Protein AF-A0A822EJ75-F1 (afdb_monomer_lite)

Foldseek 3Di:
DADAAECVVVVVVCVVVVNPVVDDDYQYFYWDQDPPPRDIDTAASDQDPDPQADRRDQSQVVVVVCCVVPDPDDDAEEAEEFAPSSQRNQQVHAALHEYEYEPPGDNVVVQVCCCPPVVRHRNYHYHYDNDPVVVVCCCVPPRVVVD

Secondary structure (DSSP, 8-state):
-EESS-HHHHHHHHHHTT-GGG-S--EE--EEE-TTT--EEE--S-----TTS-TT--HHHHHHHHHHHH-SS----EEEE-SGGGHHHHHH--TT-EEEEETTSHHHHHHHHHHHHH----SSEEEEESSHHHHHHHIIIIIGGG-

Sequence (147 aa):
IVSDSNPVFINTILKHYHLHHYFKDIFTNPAYYNKDDQCLIIEQYGQQTCSTCPSNMCKREIIEKYLRTKFSTSIPVLFIGDGHNDVCPANSLKKGDLVCARSGYRMAKELKQQEELYKKKLDANFFQWNDGKQIEDYIKDNWLKKF

Radius of gyration: 16.77 Å; chains: 1; bounding box: 44×36×49 Å

pLDDT: mean 95.29, std 4.17, range [73.69, 98.56]

Structure (mmCIF, N/CA/C/O backbone):
data_AF-A0A822EJ75-F1
#
_entry.id   AF-A0A822EJ75-F1
#
loop_
_atom_site.group_PDB
_atom_site.id
_atom_site.type_symbol
_atom_site.label_atom_id
_atom_site.label_alt_id
_atom_site.label_comp_id
_atom_site.label_asym_id
_atom_site.label_entity_id
_atom_site.label_seq_id
_atom_site.pdbx_PDB_ins_code
_atom_site.Cartn_x
_atom_site.Cartn_y
_atom_site.Cartn_z
_atom_site.occupancy
_atom_site.B_iso_or_equiv
_atom_site.auth_seq_id
_atom_site.auth_comp_id
_atom_site.auth_asym_id
_atom_site.auth_atom_id
_atom_site.pdbx_PDB_model_num
ATOM 1 N N . ILE A 1 1 ? 0.641 3.536 -6.926 1.00 97.62 1 ILE A N 1
ATOM 2 C CA . ILE A 1 1 ? 1.190 2.209 -6.541 1.00 97.62 1 ILE A CA 1
ATOM 3 C C . ILE A 1 1 ? 2.559 2.423 -5.916 1.00 97.62 1 ILE A C 1
ATOM 5 O O . ILE A 1 1 ? 3.334 3.181 -6.480 1.00 97.62 1 ILE A O 1
ATOM 9 N N . VAL A 1 2 ? 2.859 1.779 -4.786 1.00 97.50 2 VAL A N 1
ATOM 10 C CA . VAL A 1 2 ? 4.217 1.722 -4.216 1.00 97.50 2 VAL A CA 1
ATOM 11 C C . VAL A 1 2 ? 4.590 0.249 -4.082 1.00 97.50 2 VAL A C 1
ATOM 13 O O . VAL A 1 2 ? 3.977 -0.475 -3.296 1.00 97.50 2 VAL A O 1
ATOM 16 N N . SER A 1 3 ? 5.524 -0.227 -4.901 1.00 96.31 3 SER A N 1
ATOM 17 C CA . SER A 1 3 ? 5.763 -1.661 -5.072 1.00 96.31 3 SER A CA 1
ATOM 18 C C . SER A 1 3 ? 7.239 -1.991 -5.205 1.00 96.31 3 SER A C 1
ATOM 20 O O . SER A 1 3 ? 7.965 -1.342 -5.952 1.00 96.31 3 SER A O 1
ATOM 22 N N . ASP A 1 4 ? 7.633 -3.081 -4.559 1.00 94.25 4 ASP A N 1
ATOM 23 C CA . ASP A 1 4 ? 8.984 -3.637 -4.606 1.00 94.25 4 ASP A CA 1
ATOM 24 C C . ASP A 1 4 ? 9.246 -4.503 -5.860 1.00 94.25 4 ASP A C 1
ATOM 26 O O . ASP A 1 4 ? 10.108 -5.371 -5.898 1.00 94.25 4 ASP A O 1
ATOM 30 N N . SER A 1 5 ? 8.436 -4.308 -6.898 1.00 95.62 5 SER A N 1
ATOM 31 C CA . SER A 1 5 ? 8.582 -4.964 -8.196 1.00 95.62 5 SER A CA 1
ATOM 32 C C . SER A 1 5 ? 9.416 -4.085 -9.139 1.00 95.62 5 SER A C 1
ATOM 34 O O . SER A 1 5 ? 10.385 -3.474 -8.704 1.00 95.62 5 SER A O 1
ATOM 36 N N . ASN A 1 6 ? 9.055 -4.027 -10.420 1.00 96.62 6 ASN A N 1
ATOM 37 C CA . ASN A 1 6 ? 9.682 -3.202 -11.445 1.00 96.62 6 ASN A CA 1
ATOM 38 C C . ASN A 1 6 ? 8.622 -2.711 -12.457 1.00 96.62 6 ASN A C 1
ATOM 40 O O . ASN A 1 6 ? 7.525 -3.285 -12.534 1.00 96.62 6 ASN A O 1
ATOM 44 N N . PRO A 1 7 ? 8.905 -1.668 -13.261 1.00 96.75 7 PRO A N 1
ATOM 45 C CA . PRO A 1 7 ? 7.920 -1.113 -14.186 1.00 96.75 7 PRO A CA 1
ATOM 46 C C . PRO A 1 7 ? 7.502 -2.091 -15.286 1.00 96.75 7 PRO A C 1
ATOM 48 O O . PRO A 1 7 ? 6.355 -2.028 -15.722 1.00 96.75 7 PRO A O 1
ATOM 51 N N . VAL A 1 8 ? 8.375 -3.003 -15.732 1.00 96.81 8 VAL A N 1
ATOM 52 C CA . VAL A 1 8 ? 8.031 -3.991 -16.770 1.00 96.81 8 VAL A CA 1
ATOM 53 C C . VAL A 1 8 ? 6.901 -4.893 -16.280 1.00 96.81 8 VAL A C 1
ATOM 55 O O . VAL A 1 8 ? 5.872 -5.014 -16.947 1.00 96.81 8 VAL A O 1
ATOM 58 N N . PHE A 1 9 ? 7.048 -5.465 -15.087 1.00 96.81 9 PHE A N 1
ATOM 59 C CA . PHE A 1 9 ? 6.061 -6.365 -14.500 1.00 96.81 9 PHE A CA 1
ATOM 60 C C . PHE A 1 9 ? 4.738 -5.650 -14.204 1.00 96.81 9 PHE A C 1
ATOM 62 O O . PHE A 1 9 ? 3.675 -6.092 -14.644 1.00 96.81 9 PHE A O 1
ATOM 69 N N . ILE A 1 10 ? 4.800 -4.499 -13.523 1.00 97.94 10 ILE A N 1
ATOM 70 C CA . ILE A 1 10 ? 3.602 -3.736 -13.148 1.00 97.94 10 ILE A CA 1
ATOM 71 C C . ILE A 1 10 ? 2.836 -3.291 -14.397 1.00 97.94 10 ILE A C 1
ATOM 73 O O . ILE A 1 10 ? 1.633 -3.530 -14.499 1.00 97.94 10 ILE A O 1
ATOM 77 N N . ASN A 1 11 ? 3.519 -2.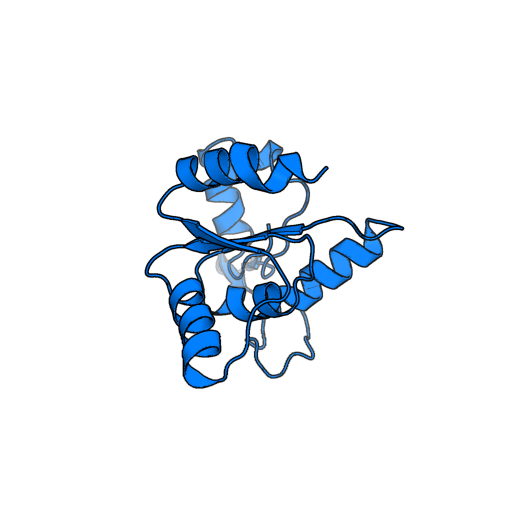687 -15.373 1.00 97.00 11 ASN A N 1
ATOM 78 C CA . ASN A 1 11 ? 2.856 -2.188 -16.576 1.00 97.00 11 ASN A CA 1
ATOM 79 C C . ASN A 1 11 ? 2.272 -3.317 -17.424 1.00 97.00 11 ASN A C 1
ATOM 81 O O . ASN A 1 11 ? 1.238 -3.110 -18.054 1.00 97.00 11 ASN A O 1
ATOM 85 N N . THR A 1 12 ? 2.891 -4.500 -17.432 1.00 97.25 12 THR A N 1
ATOM 86 C CA . THR A 1 12 ? 2.347 -5.672 -18.131 1.00 97.25 12 THR A CA 1
ATOM 87 C C . THR A 1 12 ? 0.983 -6.058 -17.559 1.00 97.25 12 THR A C 1
ATOM 89 O O . THR A 1 12 ? 0.013 -6.149 -18.309 1.00 97.25 12 THR A O 1
ATOM 92 N N . ILE A 1 13 ? 0.872 -6.188 -16.232 1.00 98.06 13 ILE A N 1
ATOM 93 C CA . ILE A 1 13 ? -0.396 -6.518 -15.560 1.00 98.06 13 ILE A CA 1
ATOM 94 C C . ILE A 1 13 ? -1.435 -5.414 -15.790 1.00 98.06 13 ILE A C 1
ATOM 96 O O . ILE A 1 13 ? -2.559 -5.692 -16.207 1.00 98.06 13 ILE A O 1
ATOM 100 N N . LEU A 1 14 ? -1.068 -4.149 -15.567 1.00 98.12 14 LEU A N 1
ATOM 101 C CA . LEU A 1 14 ? -2.005 -3.032 -15.709 1.00 98.12 14 LEU A CA 1
ATOM 102 C C . LEU A 1 14 ? -2.519 -2.862 -17.141 1.00 98.12 14 LEU A C 1
ATOM 104 O O . LEU A 1 14 ? -3.678 -2.497 -17.329 1.00 98.12 14 LEU A O 1
ATOM 108 N N . LYS A 1 15 ? -1.682 -3.106 -18.155 1.00 97.31 15 LYS A N 1
ATOM 109 C CA . LYS A 1 15 ? -2.105 -3.058 -19.560 1.00 97.31 15 LYS A CA 1
ATOM 110 C C . LYS A 1 15 ? -3.021 -4.224 -19.904 1.00 97.31 15 LYS A C 1
ATOM 112 O O . LYS A 1 15 ? -4.054 -3.985 -20.517 1.00 97.31 15 LYS A O 1
ATOM 117 N N . HIS A 1 16 ? -2.675 -5.440 -19.476 1.00 98.06 16 HIS A N 1
ATOM 118 C CA . HIS A 1 16 ? -3.470 -6.639 -19.742 1.00 98.06 16 HIS A CA 1
ATOM 119 C C . HIS A 1 16 ? -4.907 -6.515 -19.214 1.00 98.06 16 HIS A C 1
ATOM 121 O O . HIS A 1 16 ? -5.849 -6.838 -19.925 1.00 98.06 16 HIS A O 1
ATOM 127 N N . TYR A 1 17 ? -5.078 -5.978 -18.003 1.00 97.94 17 TYR A N 1
ATOM 128 C CA . TYR A 1 17 ? -6.400 -5.765 -17.399 1.00 97.94 17 TYR A CA 1
ATOM 129 C C . TYR A 1 17 ? -7.012 -4.387 -17.701 1.00 97.94 17 TYR A C 1
ATOM 131 O O . TYR A 1 17 ? -8.024 -4.023 -17.110 1.00 97.94 17 TYR A O 1
ATOM 139 N N . HIS A 1 18 ? -6.400 -3.589 -18.581 1.00 97.62 18 HIS A N 1
ATOM 140 C CA . HIS A 1 18 ? -6.825 -2.219 -18.897 1.00 97.62 18 HIS A CA 1
ATOM 141 C C . HIS A 1 18 ? -6.930 -1.273 -17.684 1.00 97.62 18 HIS A C 1
ATOM 143 O O . HIS A 1 18 ? -7.631 -0.273 -17.744 1.00 97.62 18 HIS A O 1
ATOM 149 N N . LEU A 1 19 ? -6.185 -1.520 -16.604 1.00 97.62 19 LEU A N 1
ATOM 150 C CA . LEU A 1 19 ? -6.275 -0.775 -15.340 1.00 97.62 19 LEU A CA 1
ATOM 151 C C . LEU A 1 19 ? -5.350 0.445 -15.242 1.00 97.62 19 LEU A C 1
ATOM 153 O O . LEU A 1 19 ? -5.410 1.187 -14.266 1.00 97.62 19 LEU A O 1
ATOM 157 N N . HIS A 1 20 ? -4.471 0.657 -16.221 1.00 95.00 20 HIS A N 1
ATOM 158 C CA . HIS A 1 20 ? -3.461 1.722 -16.189 1.00 95.00 20 HIS A CA 1
ATOM 159 C C . HIS A 1 20 ? -4.039 3.123 -15.905 1.00 95.00 20 HIS A C 1
ATOM 161 O O . HIS A 1 20 ? -3.404 3.907 -15.210 1.00 95.00 20 HIS A O 1
ATOM 167 N N . HIS A 1 21 ? -5.251 3.421 -16.381 1.00 95.75 21 HIS A N 1
ATOM 168 C CA . HIS A 1 21 ? -5.897 4.725 -16.206 1.00 95.75 21 HIS A CA 1
ATOM 169 C C . HIS A 1 21 ? -6.440 4.976 -14.786 1.00 95.75 21 HIS A C 1
ATOM 171 O O . HIS A 1 21 ? -6.748 6.117 -14.452 1.00 95.75 21 HIS A O 1
ATOM 177 N N . TYR A 1 22 ? -6.519 3.951 -13.930 1.00 96.81 22 TYR A N 1
ATOM 178 C CA . TYR A 1 22 ? -6.910 4.106 -12.522 1.00 96.81 22 TYR A CA 1
ATOM 179 C C . TYR A 1 22 ? -5.748 4.513 -11.609 1.00 96.81 22 TYR A C 1
ATOM 181 O O . TYR A 1 22 ? -5.969 4.896 -10.460 1.00 96.81 22 TYR A O 1
ATOM 189 N N . PHE A 1 23 ? -4.503 4.440 -12.089 1.00 96.06 23 PHE A N 1
ATOM 190 C CA . PHE A 1 23 ? -3.318 4.725 -11.286 1.00 96.06 23 PHE A CA 1
ATOM 191 C C . PHE A 1 23 ? -2.570 5.939 -11.828 1.00 96.06 23 PHE A C 1
ATOM 193 O O . PHE A 1 23 ? -2.054 5.922 -12.938 1.00 96.06 23 PHE A O 1
ATOM 200 N N . LYS A 1 24 ? -2.475 6.988 -11.005 1.00 95.06 24 LYS A N 1
ATOM 201 C CA . LYS A 1 24 ? -1.802 8.238 -11.377 1.00 95.06 24 LYS A CA 1
ATOM 202 C C . LYS A 1 24 ? -0.280 8.162 -11.260 1.00 95.06 24 LYS A C 1
ATOM 204 O O . LYS A 1 24 ? 0.428 8.508 -12.195 1.00 95.06 24 LYS A O 1
ATOM 209 N N . ASP A 1 25 ? 0.210 7.718 -10.104 1.00 96.75 25 ASP A N 1
ATOM 210 C CA . ASP A 1 25 ? 1.636 7.689 -9.780 1.00 96.75 25 ASP A CA 1
ATOM 211 C C . ASP A 1 25 ? 2.057 6.265 -9.368 1.00 96.75 25 ASP A C 1
ATOM 213 O O . ASP A 1 25 ? 1.380 5.596 -8.570 1.00 96.75 25 ASP A O 1
ATOM 217 N N . ILE A 1 26 ? 3.174 5.783 -9.921 1.00 97.25 26 ILE A N 1
ATOM 218 C CA . ILE A 1 26 ? 3.752 4.459 -9.651 1.00 97.25 26 ILE A CA 1
ATOM 219 C C . ILE A 1 26 ? 5.201 4.639 -9.199 1.00 97.25 26 ILE A C 1
ATOM 221 O O . ILE A 1 26 ? 6.026 5.178 -9.929 1.00 97.25 26 ILE A O 1
ATOM 225 N N . PHE A 1 27 ? 5.502 4.147 -8.002 1.00 97.25 27 PHE A N 1
ATOM 226 C CA . PHE A 1 27 ? 6.826 4.154 -7.395 1.00 97.25 27 PHE A CA 1
ATOM 227 C C . PHE A 1 27 ? 7.296 2.707 -7.250 1.00 97.25 27 PHE A C 1
ATOM 229 O O . PHE A 1 27 ? 6.670 1.913 -6.541 1.00 97.25 27 PHE A O 1
ATOM 236 N N . THR A 1 28 ? 8.353 2.338 -7.968 1.00 97.44 28 THR A N 1
ATOM 237 C CA . THR A 1 28 ? 8.872 0.966 -8.019 1.00 97.44 28 THR A CA 1
ATOM 238 C C . THR A 1 28 ? 10.332 0.961 -8.459 1.00 97.44 28 THR A C 1
ATOM 240 O O . THR A 1 28 ? 10.770 1.950 -9.044 1.00 97.44 28 THR A O 1
ATOM 243 N N . ASN A 1 29 ? 11.071 -0.118 -8.191 1.00 97.00 29 ASN A N 1
ATOM 244 C CA . ASN A 1 29 ? 12.480 -0.229 -8.568 1.00 97.00 29 ASN A CA 1
ATOM 245 C C . ASN A 1 29 ? 12.644 0.030 -10.082 1.00 97.00 29 ASN A C 1
ATOM 247 O O . ASN A 1 29 ? 11.964 -0.634 -10.877 1.00 97.00 29 ASN A O 1
ATOM 251 N N . PRO A 1 30 ? 13.471 1.009 -10.500 1.00 95.88 30 PRO A N 1
ATOM 252 C CA . PRO A 1 30 ? 13.721 1.278 -11.908 1.00 95.88 30 PRO A CA 1
ATOM 253 C C . PRO A 1 30 ? 14.201 0.021 -12.624 1.00 95.88 30 PRO A C 1
ATOM 255 O O . PRO A 1 30 ? 14.922 -0.796 -12.054 1.00 95.88 30 PRO A O 1
ATOM 258 N N . ALA A 1 31 ? 13.792 -0.138 -13.879 1.00 96.75 31 ALA A N 1
ATOM 259 C CA . ALA A 1 31 ? 14.287 -1.228 -14.699 1.00 96.75 31 ALA A CA 1
ATOM 260 C C . ALA A 1 31 ? 14.326 -0.853 -16.175 1.00 96.75 31 ALA A C 1
ATOM 262 O O . ALA A 1 31 ? 13.452 -0.129 -16.663 1.00 96.75 31 ALA A O 1
ATOM 263 N N . TYR A 1 32 ? 15.321 -1.380 -16.879 1.00 95.50 32 TYR A N 1
ATOM 264 C CA . TYR A 1 32 ? 15.511 -1.214 -18.316 1.00 95.50 32 TYR A CA 1
ATOM 265 C C . TYR A 1 32 ? 16.188 -2.446 -18.910 1.00 95.50 32 TYR A C 1
ATOM 267 O O . TYR A 1 32 ? 16.879 -3.191 -18.220 1.00 95.50 32 TYR A O 1
ATOM 275 N N . TYR A 1 33 ? 15.987 -2.660 -20.207 1.00 96.69 33 TYR A N 1
ATOM 276 C CA . TYR A 1 33 ? 16.701 -3.698 -20.938 1.00 96.69 33 TYR A CA 1
ATOM 277 C C . TYR A 1 33 ? 18.073 -3.178 -21.360 1.00 96.69 33 TYR A C 1
ATOM 279 O O . TYR A 1 33 ? 18.176 -2.098 -21.949 1.00 96.69 33 TYR A O 1
ATOM 287 N N . ASN A 1 34 ? 19.119 -3.938 -21.050 1.00 95.69 34 ASN A N 1
ATOM 288 C CA . ASN A 1 34 ? 20.457 -3.678 -21.554 1.00 95.69 34 ASN A CA 1
ATOM 289 C C . ASN A 1 34 ? 20.457 -3.799 -23.088 1.00 95.69 34 ASN A C 1
ATOM 291 O O . ASN A 1 34 ? 19.839 -4.697 -23.657 1.00 95.69 34 ASN A O 1
ATOM 295 N N . LYS A 1 35 ? 21.135 -2.870 -23.765 1.00 94.81 35 LYS A N 1
ATOM 296 C CA . LYS A 1 35 ? 21.172 -2.812 -25.229 1.00 94.81 35 LYS A CA 1
ATOM 297 C C . LYS A 1 35 ? 21.927 -3.993 -25.835 1.00 94.81 35 LYS A C 1
ATOM 299 O O . LYS A 1 35 ? 21.537 -4.440 -26.910 1.00 94.81 35 LYS A O 1
ATOM 304 N N . ASP A 1 36 ? 22.944 -4.498 -25.141 1.00 95.75 36 ASP A N 1
ATOM 305 C CA . ASP A 1 36 ? 23.877 -5.475 -25.705 1.00 95.75 36 ASP A CA 1
ATOM 306 C C . ASP A 1 36 ? 23.322 -6.905 -25.679 1.00 95.75 36 ASP A C 1
ATOM 308 O O . ASP A 1 36 ? 23.365 -7.607 -26.685 1.00 95.75 36 ASP A O 1
ATOM 312 N N . ASP A 1 37 ? 22.764 -7.331 -24.545 1.00 95.81 37 ASP A N 1
ATOM 313 C CA . ASP A 1 37 ? 22.319 -8.712 -24.309 1.00 95.81 37 ASP A CA 1
ATOM 314 C C . ASP A 1 37 ? 20.807 -8.844 -24.058 1.00 95.81 37 ASP A C 1
ATOM 316 O O . ASP A 1 37 ? 20.308 -9.951 -23.865 1.00 95.81 37 ASP A O 1
ATOM 320 N N . GLN A 1 38 ? 20.063 -7.728 -24.083 1.00 95.25 38 GLN A N 1
ATOM 321 C CA . GLN A 1 38 ? 18.624 -7.670 -23.798 1.00 95.25 38 GLN A CA 1
ATOM 322 C C . GLN A 1 38 ? 18.246 -8.185 -22.397 1.00 95.25 38 GLN A C 1
ATOM 324 O O . GLN A 1 38 ? 17.077 -8.483 -22.138 1.00 95.25 38 GLN A O 1
ATOM 329 N N . CYS A 1 39 ? 19.197 -8.252 -21.461 1.00 96.75 39 CYS A N 1
ATOM 330 C CA . CYS A 1 39 ? 18.909 -8.591 -20.072 1.00 96.75 39 CYS A CA 1
ATOM 331 C C . CYS A 1 39 ? 18.133 -7.459 -19.387 1.00 96.75 39 CYS A C 1
ATOM 333 O O . CYS A 1 39 ? 18.446 -6.278 -19.556 1.00 96.75 39 CYS A O 1
ATOM 335 N N . LEU A 1 40 ? 17.131 -7.810 -18.575 1.00 96.81 40 LEU A N 1
ATOM 336 C CA . LEU A 1 40 ? 16.427 -6.839 -17.740 1.00 96.81 40 LEU A CA 1
ATOM 337 C C . LEU A 1 40 ? 17.291 -6.480 -16.527 1.00 96.81 40 LEU A C 1
ATOM 339 O O . LEU A 1 40 ? 17.484 -7.300 -15.631 1.00 96.81 40 LEU A O 1
ATOM 343 N N . ILE A 1 41 ? 17.764 -5.240 -16.486 1.00 96.88 41 ILE A N 1
ATOM 344 C CA . ILE A 1 41 ? 18.488 -4.672 -15.353 1.00 96.88 41 ILE A CA 1
ATOM 345 C C . ILE A 1 41 ? 17.480 -4.013 -14.416 1.00 96.88 41 ILE A C 1
ATOM 347 O O . ILE A 1 41 ? 16.623 -3.253 -14.868 1.00 96.88 41 ILE A O 1
ATOM 351 N N . ILE A 1 42 ? 17.573 -4.316 -13.120 1.00 95.75 42 ILE A N 1
ATOM 352 C CA . ILE A 1 42 ? 16.748 -3.725 -12.062 1.00 95.75 42 ILE A CA 1
ATOM 353 C C . ILE A 1 42 ? 17.674 -2.998 -11.092 1.00 95.75 42 ILE A C 1
ATOM 355 O O . ILE A 1 42 ? 18.641 -3.574 -10.596 1.00 95.75 42 ILE A O 1
ATOM 359 N N . GLU A 1 43 ? 17.356 -1.744 -10.807 1.00 94.62 43 GLU A N 1
ATOM 360 C CA . GLU A 1 43 ? 18.126 -0.883 -9.916 1.00 94.62 43 GLU A CA 1
ATOM 361 C C . GLU A 1 43 ? 17.342 -0.600 -8.635 1.00 94.62 43 GLU A C 1
ATOM 363 O O . GLU A 1 43 ? 16.114 -0.647 -8.611 1.00 94.62 43 GLU A O 1
ATOM 368 N N . GLN A 1 44 ? 18.043 -0.274 -7.551 1.00 92.56 44 GLN A N 1
ATOM 369 C CA . GLN A 1 44 ? 17.389 0.187 -6.327 1.00 92.56 44 GLN A CA 1
ATOM 370 C C . GLN A 1 44 ? 16.613 1.487 -6.573 1.00 92.56 44 GLN A C 1
ATOM 372 O O . GLN A 1 44 ? 17.084 2.376 -7.281 1.00 92.56 44 GLN A O 1
ATOM 377 N N . TYR A 1 45 ? 15.441 1.631 -5.950 1.00 91.44 45 TYR A N 1
ATOM 378 C CA . TYR A 1 45 ? 14.626 2.839 -6.098 1.00 91.44 45 TYR A CA 1
ATOM 379 C C . TYR A 1 45 ? 15.333 4.100 -5.592 1.00 91.44 45 TYR A C 1
ATOM 381 O O . TYR A 1 45 ? 15.199 5.177 -6.171 1.00 91.44 45 TYR A O 1
ATOM 389 N N . GLY A 1 46 ? 16.090 3.978 -4.507 1.00 84.19 46 GLY A N 1
ATOM 390 C CA . GLY A 1 46 ? 16.893 5.069 -3.985 1.00 84.19 46 GLY A CA 1
ATOM 391 C C . GLY A 1 46 ? 17.549 4.710 -2.664 1.00 84.19 46 GLY A C 1
ATOM 392 O O . GLY A 1 46 ? 17.172 3.736 -2.017 1.00 84.19 46 GLY A O 1
ATOM 393 N N . GLN A 1 47 ? 18.522 5.523 -2.257 1.00 77.25 47 GLN A N 1
ATOM 394 C CA . GLN A 1 47 ? 19.082 5.433 -0.912 1.00 77.25 47 GLN A CA 1
ATOM 395 C C . GLN A 1 47 ? 18.005 5.798 0.112 1.00 77.25 47 GLN A C 1
ATOM 397 O O . GLN A 1 47 ? 17.351 6.835 -0.009 1.00 77.25 47 GLN A O 1
ATOM 402 N N . GLN A 1 48 ? 17.835 4.933 1.106 1.00 79.56 48 GLN A N 1
ATOM 403 C CA . GLN A 1 48 ? 16.888 5.098 2.204 1.00 79.56 48 GLN A CA 1
ATOM 404 C C . GLN A 1 48 ? 17.643 5.135 3.541 1.00 79.56 48 GLN A C 1
ATOM 406 O O . GLN A 1 48 ? 18.783 4.669 3.621 1.00 79.56 48 GLN A O 1
ATOM 411 N N . THR A 1 49 ? 17.031 5.710 4.580 1.00 82.25 49 THR A N 1
ATOM 412 C CA . THR A 1 49 ? 17.626 5.800 5.934 1.00 82.25 49 THR A CA 1
ATOM 413 C C . THR A 1 49 ? 16.945 4.893 6.965 1.00 82.25 49 THR A C 1
ATOM 415 O O . THR A 1 49 ? 17.390 4.774 8.108 1.00 82.25 49 THR A O 1
ATOM 418 N N . CYS A 1 50 ? 15.866 4.225 6.571 1.00 88.56 50 CYS A N 1
ATOM 419 C CA . CYS A 1 50 ? 15.161 3.204 7.321 1.00 88.56 50 CYS A CA 1
ATOM 420 C C . CYS A 1 50 ? 16.000 1.936 7.573 1.00 88.56 50 CYS A C 1
ATOM 422 O O . CYS A 1 50 ? 16.142 1.051 6.729 1.00 88.56 50 CYS A O 1
ATOM 424 N N . SER A 1 51 ? 16.428 1.773 8.824 1.00 88.06 51 SER A N 1
ATOM 425 C CA . SER A 1 51 ? 17.170 0.599 9.301 1.00 88.06 51 SER A CA 1
ATOM 426 C C . SER A 1 51 ? 16.395 -0.725 9.274 1.00 88.06 51 SER A C 1
ATOM 428 O O . SER A 1 51 ? 16.997 -1.779 9.458 1.00 88.06 51 SER A O 1
ATOM 430 N N . THR A 1 52 ? 15.073 -0.694 9.079 1.00 87.19 52 THR A N 1
ATOM 431 C CA . THR A 1 52 ? 14.207 -1.884 9.134 1.00 87.19 52 THR A CA 1
ATOM 432 C C . THR A 1 52 ? 13.677 -2.331 7.776 1.00 87.19 52 THR A C 1
ATOM 434 O O . THR A 1 52 ? 13.064 -3.391 7.697 1.00 87.19 52 THR A O 1
ATOM 437 N N . CYS A 1 53 ? 13.873 -1.542 6.717 1.00 91.69 53 CYS A N 1
ATOM 438 C CA . CYS A 1 53 ? 13.455 -1.907 5.364 1.00 91.69 53 CYS A CA 1
ATOM 439 C C . CYS A 1 53 ? 14.635 -2.457 4.554 1.00 91.69 53 CYS A C 1
ATOM 441 O O . CYS A 1 53 ? 15.786 -2.125 4.845 1.00 91.69 53 CYS A O 1
ATOM 443 N N . PRO A 1 54 ? 14.362 -3.242 3.497 1.00 88.56 54 PRO A N 1
ATOM 444 C CA . PRO A 1 54 ? 15.370 -3.598 2.506 1.00 88.56 54 PRO A CA 1
ATOM 445 C C . PRO A 1 54 ? 16.113 -2.370 1.963 1.00 88.56 54 PRO A C 1
ATOM 447 O O . PRO A 1 54 ? 15.561 -1.268 1.884 1.00 88.56 54 PRO A O 1
ATOM 450 N N . SER A 1 55 ? 17.371 -2.556 1.561 1.00 87.44 55 SER A N 1
ATOM 451 C CA . SER A 1 55 ? 18.222 -1.466 1.061 1.00 87.44 55 SER A CA 1
ATOM 452 C C . SER A 1 55 ? 17.677 -0.807 -0.205 1.00 87.44 55 SER A C 1
ATOM 454 O O . SER A 1 55 ? 17.987 0.348 -0.475 1.00 87.44 55 SER A O 1
ATOM 456 N N . ASN A 1 56 ? 16.854 -1.522 -0.972 1.00 90.38 56 ASN A N 1
ATOM 457 C CA . ASN A 1 56 ? 16.419 -1.076 -2.284 1.00 90.38 56 ASN A CA 1
ATOM 458 C C . ASN A 1 56 ? 15.207 -0.126 -2.254 1.00 90.38 56 ASN A C 1
ATOM 460 O O . ASN A 1 56 ? 15.085 0.715 -3.145 1.00 90.38 56 ASN A O 1
ATOM 464 N N . MET A 1 57 ? 14.307 -0.246 -1.267 1.00 93.56 57 MET A N 1
ATOM 465 C CA . MET A 1 57 ? 13.108 0.590 -1.162 1.00 93.56 57 MET A CA 1
ATOM 466 C C . MET A 1 57 ? 12.522 0.604 0.262 1.00 93.56 57 MET A C 1
ATOM 468 O O . MET A 1 57 ? 12.224 -0.437 0.842 1.00 93.56 57 MET A O 1
ATOM 472 N N . CYS A 1 58 ? 12.207 1.801 0.771 1.00 95.44 58 CYS A N 1
ATOM 473 C CA . CYS A 1 58 ? 11.353 1.999 1.945 1.00 95.44 58 CYS A CA 1
ATOM 474 C C . CYS A 1 58 ? 10.005 2.610 1.528 1.00 95.44 58 CYS A C 1
ATOM 476 O O . CYS A 1 58 ? 9.917 3.792 1.188 1.00 95.44 58 CYS A O 1
ATOM 478 N N . LYS A 1 59 ? 8.924 1.818 1.572 1.00 96.38 59 LYS A N 1
ATOM 479 C CA . LYS A 1 59 ? 7.592 2.280 1.138 1.00 96.38 59 LYS A CA 1
ATOM 480 C C . LYS A 1 59 ? 7.055 3.439 1.987 1.00 96.38 59 LYS A C 1
ATOM 482 O O . LYS A 1 59 ? 6.391 4.319 1.445 1.00 96.38 59 LYS A O 1
ATOM 487 N N . ARG A 1 60 ? 7.375 3.469 3.287 1.00 96.19 60 ARG A N 1
ATOM 488 C CA . ARG A 1 60 ? 7.014 4.570 4.198 1.00 96.19 60 ARG A CA 1
ATOM 489 C C . ARG A 1 60 ? 7.554 5.905 3.700 1.00 96.19 60 ARG A C 1
ATOM 491 O O . ARG A 1 60 ? 6.779 6.828 3.483 1.00 96.19 60 ARG A O 1
ATOM 498 N N . GLU A 1 61 ? 8.864 5.991 3.479 1.00 95.19 61 GLU A N 1
ATOM 499 C CA . GLU A 1 61 ? 9.521 7.240 3.069 1.00 95.19 61 GLU A CA 1
ATOM 500 C C . GLU A 1 61 ? 8.977 7.755 1.734 1.00 95.19 61 GLU A C 1
ATOM 502 O O . GLU A 1 61 ? 8.791 8.960 1.553 1.00 95.19 61 GLU A O 1
ATOM 507 N N . ILE A 1 62 ? 8.664 6.842 0.810 1.00 96.12 62 ILE A N 1
ATOM 508 C CA . ILE A 1 62 ? 8.039 7.180 -0.471 1.00 96.12 62 ILE A CA 1
ATOM 509 C C . ILE A 1 62 ? 6.657 7.795 -0.255 1.00 96.12 62 ILE A C 1
ATOM 511 O O . ILE A 1 62 ? 6.371 8.847 -0.827 1.00 96.12 62 ILE A O 1
ATOM 515 N N . ILE A 1 63 ? 5.812 7.167 0.569 1.00 96.19 63 ILE A N 1
ATOM 516 C CA . ILE A 1 63 ? 4.462 7.659 0.872 1.00 96.19 63 ILE A CA 1
ATOM 517 C C . ILE A 1 63 ? 4.538 9.023 1.566 1.00 96.19 63 ILE A C 1
ATOM 519 O O . ILE A 1 63 ? 3.881 9.965 1.129 1.00 96.19 63 ILE A O 1
ATOM 523 N N . GLU A 1 64 ? 5.379 9.175 2.587 1.00 95.38 64 GLU A N 1
ATOM 524 C CA . GLU A 1 64 ? 5.551 10.437 3.317 1.00 95.38 64 GLU A CA 1
ATOM 525 C C . GLU A 1 64 ? 6.052 11.568 2.411 1.00 95.38 64 GLU A C 1
ATOM 527 O O . GLU A 1 64 ? 5.531 12.686 2.456 1.00 95.38 64 GLU A O 1
ATOM 532 N N . LYS A 1 65 ? 7.045 11.285 1.556 1.00 95.25 65 LYS A N 1
ATOM 533 C CA . LYS A 1 65 ? 7.545 12.244 0.564 1.00 95.25 65 LYS A CA 1
ATOM 534 C C . LYS A 1 65 ? 6.447 12.623 -0.425 1.00 95.25 65 LYS A C 1
ATOM 536 O O . LYS A 1 65 ? 6.254 13.809 -0.677 1.00 95.25 65 LYS A O 1
ATOM 541 N N . TYR A 1 66 ? 5.718 11.644 -0.957 1.00 96.12 66 TYR A N 1
ATOM 542 C CA . TYR A 1 66 ? 4.624 11.882 -1.894 1.00 96.12 66 TYR A CA 1
ATOM 543 C C . TYR A 1 66 ? 3.543 12.779 -1.285 1.00 96.12 66 TYR A C 1
ATOM 545 O O . TYR A 1 66 ? 3.174 13.783 -1.892 1.00 96.12 66 TYR A O 1
ATOM 553 N N . LEU A 1 67 ? 3.087 12.466 -0.069 1.00 96.06 67 LEU A N 1
ATOM 554 C CA . LEU A 1 67 ? 2.055 13.238 0.620 1.00 96.06 67 LEU A CA 1
ATOM 555 C C . LEU A 1 67 ? 2.504 14.683 0.864 1.00 96.06 67 LEU A C 1
ATOM 557 O O . LEU A 1 67 ? 1.778 15.608 0.511 1.00 96.06 67 LEU A O 1
ATOM 561 N N . ARG A 1 68 ? 3.727 14.879 1.374 1.00 95.44 68 ARG A N 1
ATOM 562 C CA . ARG A 1 68 ? 4.305 16.211 1.618 1.00 95.44 68 ARG A CA 1
ATOM 563 C C . ARG A 1 68 ? 4.469 17.034 0.340 1.00 95.44 68 ARG A C 1
ATOM 565 O O . ARG A 1 68 ? 4.331 18.249 0.376 1.00 95.44 68 ARG A O 1
ATOM 572 N N . THR A 1 69 ? 4.804 16.395 -0.780 1.00 95.75 69 THR A N 1
ATOM 573 C CA . THR A 1 69 ? 4.996 17.093 -2.058 1.00 95.75 69 THR A CA 1
ATOM 574 C C . THR A 1 69 ? 3.675 17.421 -2.751 1.00 95.75 69 THR A C 1
ATOM 576 O O . THR A 1 69 ? 3.595 18.430 -3.447 1.00 95.75 69 THR A O 1
ATOM 579 N N . LYS A 1 70 ? 2.649 16.574 -2.620 1.00 96.25 70 LYS A N 1
ATOM 580 C CA . LYS A 1 70 ? 1.397 16.719 -3.380 1.00 96.25 70 LYS A CA 1
ATOM 581 C C . LYS A 1 70 ? 0.303 17.486 -2.647 1.00 96.25 70 LYS A C 1
ATOM 583 O O . LYS A 1 70 ? -0.565 18.037 -3.319 1.00 96.25 70 LYS A O 1
ATOM 588 N N . PHE A 1 71 ? 0.324 17.517 -1.318 1.00 95.44 71 PHE A N 1
ATOM 589 C CA . PHE A 1 71 ? -0.753 18.097 -0.521 1.00 95.44 71 PHE A CA 1
ATOM 590 C C . PHE A 1 71 ? -0.195 19.122 0.466 1.00 95.44 71 PHE A C 1
ATOM 592 O O . PHE A 1 71 ? 0.789 18.870 1.155 1.00 95.44 71 PHE A O 1
ATOM 599 N N . SER A 1 72 ? -0.837 20.291 0.532 1.00 93.25 72 SER A N 1
ATOM 600 C CA . SER A 1 72 ? -0.509 21.347 1.501 1.00 93.25 72 SER A CA 1
ATOM 601 C C . SER A 1 72 ? -1.071 21.063 2.894 1.00 93.25 72 SER A C 1
ATOM 603 O O . SER A 1 72 ? -0.597 21.619 3.882 1.00 93.25 72 SER A O 1
ATOM 605 N N . THR A 1 73 ? -2.076 20.193 2.981 1.00 92.19 73 THR A N 1
ATOM 606 C CA . THR A 1 73 ? -2.713 19.764 4.223 1.00 92.19 73 THR A CA 1
ATOM 607 C C . THR A 1 73 ? -2.631 18.251 4.374 1.00 92.19 73 THR A C 1
ATOM 609 O O . THR A 1 73 ? -2.429 17.500 3.419 1.00 92.19 73 THR A O 1
ATOM 612 N N . SER A 1 74 ? -2.783 17.790 5.613 1.00 90.25 74 SER A N 1
ATOM 613 C CA . SER A 1 74 ? -2.871 16.367 5.910 1.00 90.25 74 SER A CA 1
ATOM 614 C C . SER A 1 74 ? -4.136 15.768 5.297 1.00 90.25 74 SER A C 1
ATOM 616 O O . SER A 1 74 ? -5.237 16.156 5.679 1.00 90.25 74 SER A O 1
ATOM 618 N N . ILE A 1 75 ? -3.972 14.761 4.441 1.00 92.56 75 ILE A N 1
ATOM 619 C CA . ILE A 1 75 ? -5.077 13.964 3.903 1.00 92.56 75 ILE A CA 1
ATOM 620 C C . ILE A 1 75 ? -5.125 12.573 4.560 1.00 92.56 75 ILE A C 1
ATOM 622 O O . ILE A 1 75 ? -4.063 12.041 4.898 1.00 92.56 75 ILE A O 1
ATOM 626 N N . PRO A 1 76 ? -6.319 11.983 4.752 1.00 94.75 76 PRO A N 1
ATOM 627 C CA . PRO A 1 76 ? -6.456 10.597 5.193 1.00 94.75 76 PRO A CA 1
ATOM 628 C C . PRO A 1 76 ? -5.873 9.619 4.170 1.00 94.75 76 PRO A C 1
ATOM 630 O O . PRO A 1 76 ? -6.053 9.789 2.962 1.00 94.75 76 PRO A O 1
ATOM 633 N N . VAL A 1 77 ? -5.211 8.569 4.652 1.00 97.19 77 VAL A N 1
ATOM 634 C CA . VAL A 1 77 ? -4.586 7.538 3.817 1.00 97.19 77 VAL A CA 1
ATOM 635 C C . VAL A 1 77 ? -5.315 6.206 3.970 1.00 97.19 77 VAL A C 1
ATOM 637 O O . VAL A 1 77 ? -5.471 5.693 5.075 1.00 97.19 77 VAL A O 1
ATOM 640 N N . LEU A 1 78 ? -5.701 5.615 2.839 1.00 97.75 78 LEU A N 1
ATOM 641 C CA . LEU A 1 78 ? -6.044 4.199 2.730 1.00 97.75 78 LEU A CA 1
ATOM 642 C C . LEU A 1 78 ? -4.829 3.445 2.189 1.00 97.75 78 LEU A C 1
ATOM 644 O O . LEU A 1 78 ? -4.398 3.687 1.061 1.00 97.75 78 LEU A O 1
ATOM 648 N N . PHE A 1 79 ? -4.295 2.519 2.976 1.00 98.31 79 PHE A N 1
ATOM 649 C CA . PHE A 1 79 ? -3.170 1.683 2.586 1.00 98.31 79 PHE A CA 1
ATOM 650 C C . PHE A 1 79 ? -3.575 0.214 2.561 1.00 98.31 79 PHE A C 1
ATOM 652 O O . PHE A 1 79 ? -4.055 -0.325 3.555 1.00 98.31 79 PHE A O 1
ATOM 659 N N . ILE A 1 80 ? -3.367 -0.434 1.417 1.00 98.50 80 ILE A N 1
ATOM 660 C CA . ILE A 1 80 ? -3.735 -1.829 1.176 1.00 98.50 80 ILE A CA 1
ATOM 661 C C . ILE A 1 80 ? -2.453 -2.598 0.857 1.00 98.50 80 ILE A C 1
ATOM 663 O O . ILE A 1 80 ? -1.732 -2.221 -0.069 1.00 98.50 80 ILE A O 1
ATOM 667 N N . GLY A 1 81 ? -2.175 -3.662 1.610 1.00 98.06 81 GLY A N 1
ATOM 668 C CA . GLY A 1 81 ? -0.955 -4.457 1.459 1.00 98.06 81 GLY A CA 1
ATOM 669 C C . GLY A 1 81 ? -1.060 -5.853 2.069 1.00 98.06 81 GLY A C 1
ATOM 670 O O . GLY A 1 81 ? -2.072 -6.225 2.672 1.00 98.06 81 GLY A O 1
ATOM 671 N N . ASP A 1 82 ? -0.010 -6.645 1.893 1.00 98.00 82 ASP A N 1
ATOM 672 C CA . ASP A 1 82 ? 0.031 -8.048 2.320 1.00 98.00 82 ASP A CA 1
ATOM 673 C C . ASP A 1 82 ? 1.433 -8.537 2.721 1.00 98.00 82 ASP A C 1
ATOM 675 O O . ASP A 1 82 ? 1.563 -9.453 3.544 1.00 98.00 82 ASP A O 1
ATOM 679 N N . GLY A 1 83 ? 2.491 -7.925 2.190 1.00 96.75 83 GLY A N 1
ATOM 680 C CA . GLY A 1 83 ? 3.869 -8.368 2.363 1.00 96.75 83 GLY A CA 1
ATOM 681 C C . GLY A 1 83 ? 4.567 -7.807 3.602 1.00 96.75 83 GLY A C 1
ATOM 682 O O . GLY A 1 83 ? 4.149 -6.827 4.208 1.00 96.75 83 GLY A O 1
ATOM 683 N N . HIS A 1 84 ? 5.708 -8.399 3.955 1.00 95.75 84 HIS A N 1
ATOM 684 C CA . HIS A 1 84 ? 6.577 -7.880 5.020 1.00 95.75 84 HIS A CA 1
ATOM 685 C C . HIS A 1 84 ? 6.967 -6.405 4.781 1.00 95.75 84 HIS A C 1
ATOM 687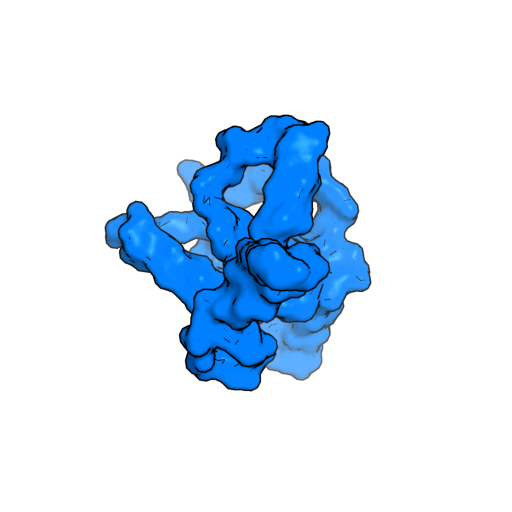 O O . HIS A 1 84 ? 6.870 -5.570 5.679 1.00 95.75 84 HIS A O 1
ATOM 693 N N . ASN A 1 85 ? 7.282 -6.048 3.530 1.00 94.88 85 ASN A N 1
ATOM 694 C CA . ASN A 1 85 ? 7.678 -4.688 3.140 1.00 94.88 85 ASN A CA 1
ATOM 695 C C . ASN A 1 85 ? 6.535 -3.648 3.269 1.00 94.88 85 ASN A C 1
ATOM 697 O O . ASN A 1 85 ? 6.765 -2.455 3.067 1.00 94.88 85 ASN A O 1
ATOM 701 N N . ASP A 1 86 ? 5.318 -4.077 3.630 1.00 97.69 86 ASP A N 1
ATOM 702 C CA . ASP A 1 86 ? 4.153 -3.228 3.912 1.00 97.69 86 ASP A CA 1
ATOM 703 C C . ASP A 1 86 ? 3.956 -2.947 5.416 1.00 97.69 86 ASP A C 1
ATOM 705 O O . ASP A 1 86 ? 3.154 -2.093 5.796 1.00 97.69 86 ASP A O 1
ATOM 709 N N . VAL A 1 87 ? 4.715 -3.607 6.297 1.00 97.44 87 VAL A N 1
ATOM 710 C CA . VAL A 1 87 ? 4.618 -3.418 7.756 1.00 97.44 87 VAL A CA 1
ATOM 711 C C . VAL A 1 87 ? 5.160 -2.057 8.187 1.00 97.44 87 VAL A C 1
ATOM 713 O O . VAL A 1 87 ? 4.578 -1.407 9.057 1.00 97.44 87 VAL A O 1
ATOM 716 N N . CYS A 1 88 ? 6.258 -1.601 7.579 1.00 96.62 88 CYS A N 1
ATOM 717 C CA . CYS A 1 88 ? 6.857 -0.300 7.877 1.00 96.62 88 CYS A CA 1
ATOM 718 C C . CYS A 1 88 ? 5.909 0.881 7.582 1.00 96.62 88 CYS A C 1
ATOM 720 O O . CYS A 1 88 ? 5.668 1.661 8.506 1.00 96.62 88 CYS A O 1
ATOM 722 N N . PRO A 1 89 ? 5.319 1.019 6.373 1.00 97.19 89 PRO A N 1
ATOM 723 C CA . PRO A 1 89 ? 4.352 2.086 6.114 1.00 97.19 89 PRO A CA 1
ATOM 724 C C . PRO A 1 89 ? 3.073 1.953 6.947 1.00 97.19 89 PRO A C 1
ATOM 726 O O . PRO A 1 89 ? 2.548 2.966 7.393 1.00 97.19 89 PRO A O 1
ATOM 729 N N . ALA A 1 90 ? 2.578 0.742 7.223 1.00 98.06 90 ALA A N 1
ATOM 730 C CA . ALA A 1 90 ? 1.400 0.589 8.079 1.00 98.06 90 ALA A CA 1
ATOM 731 C C . ALA A 1 90 ? 1.632 1.105 9.503 1.00 98.06 90 ALA A C 1
ATOM 733 O O . ALA A 1 90 ? 0.766 1.772 10.060 1.00 98.06 90 ALA A O 1
ATOM 734 N N . ASN A 1 91 ? 2.819 0.855 10.060 1.00 97.19 91 ASN A N 1
ATOM 735 C CA . ASN A 1 91 ? 3.214 1.346 11.380 1.00 97.19 91 ASN A CA 1
ATOM 736 C C . ASN A 1 91 ? 3.385 2.874 11.460 1.00 97.19 91 ASN A C 1
ATOM 738 O O . ASN A 1 91 ? 3.446 3.395 12.568 1.00 97.19 91 ASN A O 1
ATOM 742 N N . SER A 1 92 ? 3.514 3.582 10.334 1.00 96.38 92 SER A N 1
ATOM 743 C CA . SER A 1 92 ? 3.643 5.047 10.311 1.00 96.38 92 SER A CA 1
ATOM 744 C C . SER A 1 92 ? 2.329 5.779 10.049 1.00 96.38 92 SER A C 1
ATOM 746 O O . SER A 1 92 ? 2.305 7.007 10.100 1.00 96.38 92 SER A O 1
ATOM 748 N N . LEU A 1 93 ? 1.253 5.060 9.711 1.00 97.50 93 LEU A N 1
ATOM 749 C CA . LEU A 1 93 ? -0.048 5.687 9.489 1.00 97.50 93 LEU A CA 1
ATOM 750 C C . LEU A 1 93 ? -0.673 6.126 10.809 1.00 97.50 93 LEU A C 1
ATOM 752 O O . LEU A 1 93 ? -0.519 5.480 11.843 1.00 97.50 93 LEU A O 1
ATOM 756 N N . LYS A 1 94 ? -1.397 7.239 10.750 1.00 96.06 94 LYS A N 1
ATOM 757 C CA . LYS A 1 94 ? -1.885 7.971 11.920 1.00 96.06 94 LYS A CA 1
ATOM 758 C C . LYS A 1 94 ? -3.374 7.746 12.146 1.00 96.06 94 LYS A C 1
ATOM 760 O O . LYS A 1 94 ? -4.098 7.200 11.313 1.00 96.06 94 LYS A O 1
ATOM 765 N N . LYS A 1 95 ? -3.862 8.262 13.273 1.00 95.38 95 LYS A N 1
ATOM 766 C CA . LYS A 1 95 ? -5.293 8.305 13.575 1.00 95.38 95 LYS A CA 1
ATOM 767 C C . LYS A 1 95 ? -6.074 8.951 12.425 1.00 95.38 95 LYS A C 1
ATOM 769 O O . LYS A 1 95 ? -5.772 10.066 12.009 1.00 95.38 95 LYS A O 1
ATOM 774 N N . GLY A 1 96 ? -7.104 8.248 11.958 1.00 94.06 96 GLY A N 1
ATOM 775 C CA . GLY A 1 96 ? -7.934 8.648 10.816 1.00 94.06 96 GLY A CA 1
ATOM 776 C C . GLY A 1 96 ? -7.622 7.872 9.536 1.00 94.06 96 GLY A C 1
ATOM 777 O O . GLY A 1 96 ? -8.532 7.655 8.740 1.00 94.06 96 GLY A O 1
ATOM 778 N N . ASP A 1 97 ? -6.401 7.359 9.390 1.00 97.44 97 ASP A N 1
ATOM 779 C CA . ASP A 1 97 ? -6.018 6.498 8.270 1.00 97.44 97 ASP A CA 1
ATOM 780 C C . ASP A 1 97 ? -6.625 5.091 8.409 1.00 97.44 97 ASP A C 1
ATOM 782 O O . ASP A 1 97 ? -7.158 4.716 9.464 1.00 97.44 97 ASP A O 1
ATOM 786 N N . LEU A 1 98 ? -6.544 4.302 7.338 1.00 98.19 98 LEU A N 1
ATOM 787 C CA . LEU A 1 98 ? -6.982 2.911 7.291 1.00 98.19 98 LEU A CA 1
ATOM 788 C C . LEU A 1 98 ? -5.898 2.016 6.679 1.00 98.19 98 LEU A C 1
ATOM 790 O O . LEU A 1 98 ? -5.495 2.193 5.532 1.00 98.19 98 LEU A O 1
ATOM 794 N N . VAL A 1 99 ? -5.473 1.017 7.449 1.00 98.50 99 VAL A N 1
ATOM 795 C CA . VAL A 1 99 ? -4.621 -0.091 7.021 1.00 98.50 99 VAL A CA 1
ATOM 796 C C . VAL A 1 99 ? -5.490 -1.311 6.724 1.00 98.50 99 VAL A C 1
ATOM 798 O O . VAL A 1 99 ? -6.144 -1.852 7.615 1.00 98.50 99 VAL A O 1
ATOM 801 N N . CYS A 1 100 ? -5.443 -1.784 5.484 1.00 98.56 100 CYS A N 1
ATOM 802 C CA . CYS A 1 100 ? -6.081 -3.009 5.023 1.00 98.56 100 CYS A CA 1
ATOM 803 C C . CYS A 1 100 ? -5.014 -4.078 4.749 1.00 98.56 100 CYS A C 1
ATOM 805 O O . CYS A 1 100 ? -4.376 -4.071 3.693 1.00 98.56 100 CYS A O 1
ATOM 807 N N . ALA A 1 101 ? -4.835 -5.019 5.677 1.00 98.56 101 ALA A N 1
ATOM 808 C CA . ALA A 1 101 ? -3.858 -6.101 5.546 1.00 98.56 101 ALA A CA 1
ATOM 809 C C . ALA A 1 101 ? -4.513 -7.409 5.088 1.00 98.56 101 ALA A C 1
ATOM 811 O O . ALA A 1 101 ? -5.521 -7.836 5.650 1.00 98.56 101 ALA A O 1
ATOM 812 N N . ARG A 1 102 ? -3.925 -8.092 4.104 1.00 98.56 102 ARG A N 1
ATOM 813 C CA . ARG A 1 102 ? -4.482 -9.361 3.619 1.00 98.56 102 ARG A CA 1
ATOM 814 C C . ARG A 1 102 ? -4.410 -10.456 4.684 1.00 98.56 102 ARG A C 1
ATOM 816 O O . ARG A 1 102 ? -3.332 -10.789 5.184 1.00 98.56 102 ARG A O 1
ATOM 823 N N . SER A 1 103 ? -5.551 -11.053 4.999 1.00 98.31 103 SER A N 1
ATOM 824 C CA . SER A 1 103 ? -5.690 -12.140 5.967 1.00 98.31 103 SER A CA 1
ATOM 825 C C . SER A 1 103 ? -4.776 -13.317 5.628 1.00 98.31 103 SER A C 1
ATOM 827 O O . SER A 1 103 ? -4.753 -13.801 4.501 1.00 98.31 103 SER A O 1
ATOM 829 N N . GLY A 1 104 ? -4.011 -13.791 6.614 1.00 97.44 104 GLY A N 1
ATOM 830 C CA . GLY A 1 104 ? -3.111 -14.940 6.461 1.00 97.44 104 GLY A CA 1
ATOM 831 C C . GLY A 1 104 ? -1.724 -14.626 5.878 1.00 97.44 104 GLY A C 1
ATOM 832 O O . GLY A 1 104 ? -0.844 -15.493 5.929 1.00 97.44 104 GLY A O 1
ATOM 833 N N . TYR A 1 105 ? -1.485 -13.402 5.402 1.00 98.31 10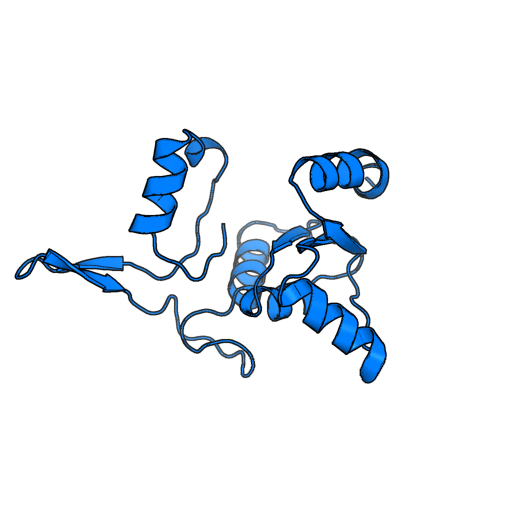5 TYR A N 1
ATOM 834 C CA . TYR A 1 105 ? -0.202 -12.981 4.828 1.00 98.31 105 TYR A CA 1
ATOM 835 C C . TYR A 1 105 ? 0.723 -12.332 5.869 1.00 98.31 105 TYR A C 1
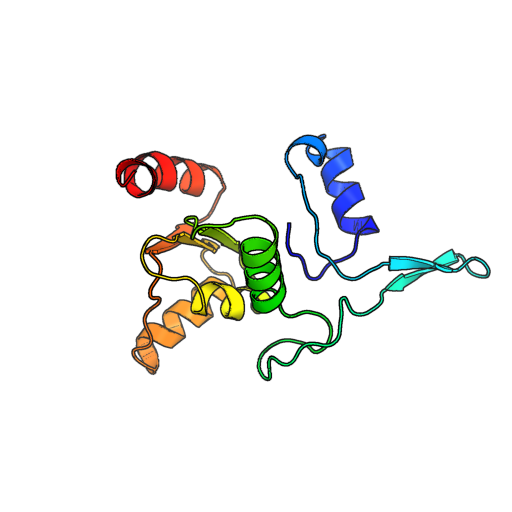ATOM 837 O O . TYR A 1 105 ? 0.353 -12.145 7.032 1.00 98.31 105 TYR A O 1
ATOM 845 N N . ARG A 1 106 ? 1.971 -12.057 5.463 1.00 97.81 106 ARG A N 1
ATOM 846 C CA . ARG A 1 106 ? 3.063 -11.617 6.350 1.00 97.81 106 ARG A CA 1
ATOM 847 C C . ARG A 1 106 ? 2.710 -10.342 7.106 1.00 97.81 106 ARG A C 1
ATOM 849 O O . ARG A 1 106 ? 2.796 -10.344 8.328 1.00 97.81 106 ARG A O 1
ATOM 856 N N . MET A 1 107 ? 2.214 -9.322 6.407 1.00 98.06 107 MET A N 1
ATOM 857 C CA . MET A 1 107 ? 1.818 -8.052 7.015 1.00 98.06 107 MET A CA 1
ATOM 858 C C . MET A 1 107 ? 0.802 -8.247 8.146 1.00 98.06 107 MET A C 1
ATOM 860 O O . MET A 1 107 ? 1.008 -7.787 9.265 1.00 98.06 107 MET A O 1
ATOM 864 N N . ALA A 1 108 ? -0.283 -8.973 7.866 1.00 98.19 108 ALA A N 1
ATOM 865 C CA . ALA A 1 108 ? -1.346 -9.252 8.827 1.00 98.19 108 ALA A CA 1
ATOM 866 C C . ALA A 1 108 ? -0.840 -10.009 10.065 1.00 98.19 108 ALA A C 1
ATOM 868 O O . ALA A 1 108 ? -1.225 -9.688 11.188 1.00 98.19 108 ALA A O 1
ATOM 869 N N . LYS A 1 109 ? 0.021 -11.012 9.861 1.00 98.19 109 LYS A N 1
ATOM 870 C CA . LYS A 1 109 ? 0.606 -11.814 10.944 1.00 98.19 109 LYS A CA 1
ATOM 871 C C . LYS A 1 109 ? 1.539 -10.984 11.822 1.00 98.19 109 LYS A C 1
ATOM 873 O O . LYS A 1 109 ? 1.428 -11.046 13.041 1.00 98.19 109 LYS A O 1
ATOM 878 N N . GLU A 1 110 ? 2.420 -10.197 11.212 1.00 97.94 110 GLU A N 1
ATOM 879 C CA . GLU A 1 110 ? 3.400 -9.381 11.934 1.00 97.94 110 GLU A CA 1
ATOM 880 C C . GLU A 1 110 ? 2.736 -8.252 12.724 1.00 97.94 110 GLU A C 1
ATOM 882 O O . GLU A 1 110 ? 3.083 -8.045 13.882 1.00 97.94 110 GLU A O 1
ATOM 887 N N . LEU A 1 111 ? 1.737 -7.570 12.154 1.00 97.75 111 LEU A N 1
ATOM 888 C CA . LEU A 1 111 ? 0.983 -6.533 12.869 1.00 97.75 111 LEU A CA 1
ATOM 889 C C . LEU A 1 111 ? 0.237 -7.103 14.083 1.00 97.75 111 LEU A C 1
ATOM 891 O O . LEU A 1 111 ? 0.285 -6.524 15.167 1.00 97.75 111 LEU A O 1
ATOM 895 N N . LYS A 1 112 ? -0.386 -8.278 13.935 1.00 96.81 112 LYS A N 1
ATOM 896 C CA . LYS A 1 112 ? -1.042 -8.971 15.051 1.00 96.81 112 LYS A CA 1
ATOM 897 C C . LYS A 1 112 ? -0.037 -9.387 16.131 1.00 96.81 112 LYS A C 1
ATOM 899 O O . LYS A 1 112 ? -0.263 -9.141 17.311 1.00 96.81 112 LYS A O 1
ATOM 904 N N . GLN A 1 113 ? 1.102 -9.950 15.732 1.00 96.88 113 GLN A N 1
ATOM 905 C CA . GLN A 1 113 ? 2.173 -10.322 16.656 1.00 96.88 113 GLN A CA 1
ATOM 906 C C . GLN A 1 113 ? 2.735 -9.104 17.409 1.00 96.88 113 GLN A C 1
ATOM 908 O O . GLN A 1 113 ? 3.032 -9.203 18.600 1.00 96.88 113 GLN A O 1
ATOM 913 N N . GLN A 1 114 ? 2.859 -7.952 16.740 1.00 95.81 114 GLN A N 1
ATOM 914 C CA . GLN A 1 114 ? 3.302 -6.701 17.356 1.00 95.81 114 GLN A CA 1
ATOM 915 C C . GLN A 1 114 ? 2.356 -6.234 18.468 1.00 95.81 114 GLN A C 1
ATOM 917 O O . GLN A 1 114 ? 2.814 -5.849 19.549 1.00 95.81 114 GLN A O 1
ATOM 922 N N . GLU A 1 115 ? 1.048 -6.326 18.236 1.00 95.25 115 GLU A N 1
ATOM 923 C CA . GLU A 1 115 ? 0.042 -6.009 19.248 1.00 95.25 115 GLU A CA 1
ATOM 924 C C . GLU A 1 115 ? 0.051 -7.028 20.399 1.00 95.25 115 GLU A C 1
ATOM 926 O O . GLU A 1 115 ? 0.027 -6.647 21.570 1.00 95.25 115 GLU A O 1
ATOM 931 N N . GLU A 1 116 ? 0.123 -8.323 20.097 1.00 96.25 116 GLU A N 1
ATOM 932 C CA . GLU A 1 116 ? 0.027 -9.381 21.106 1.00 96.25 116 GLU A CA 1
ATOM 933 C C . GLU A 1 116 ? 1.252 -9.429 22.027 1.00 96.25 116 GLU A C 1
ATOM 935 O O . GLU A 1 116 ? 1.090 -9.429 23.255 1.00 96.25 116 GLU A O 1
ATOM 940 N N . LEU A 1 117 ? 2.458 -9.433 21.447 1.00 95.75 117 LEU A N 1
ATOM 941 C CA . LEU A 1 117 ? 3.716 -9.628 22.174 1.00 95.75 117 LEU A CA 1
ATOM 942 C C . LEU A 1 117 ? 4.280 -8.331 22.749 1.00 95.75 117 LEU A C 1
ATOM 944 O O . LEU A 1 117 ? 4.765 -8.325 23.877 1.00 95.75 117 LEU A O 1
ATOM 948 N N . TYR A 1 118 ? 4.209 -7.234 21.993 1.00 94.44 118 TYR A N 1
ATOM 949 C CA . TYR A 1 118 ? 4.854 -5.969 22.363 1.00 94.44 118 TYR A CA 1
ATOM 950 C C . TYR A 1 118 ? 3.860 -4.882 22.774 1.00 94.44 118 TYR A C 1
ATOM 952 O O . TYR A 1 118 ? 4.272 -3.760 23.056 1.00 94.44 118 TYR A O 1
ATOM 960 N N . LYS A 1 119 ? 2.551 -5.186 22.792 1.00 94.81 119 LYS A N 1
ATOM 961 C CA . LYS A 1 119 ? 1.468 -4.221 23.068 1.00 94.81 119 LYS A CA 1
ATOM 962 C C . LYS A 1 119 ? 1.518 -2.987 22.164 1.00 94.81 119 LYS A C 1
ATOM 964 O O . LYS A 1 119 ? 0.986 -1.933 22.507 1.00 94.81 119 LYS A O 1
ATOM 969 N N . LYS A 1 120 ? 2.129 -3.129 20.985 1.00 94.44 120 LYS A N 1
ATOM 970 C CA . LYS A 1 120 ? 2.266 -2.065 19.999 1.00 94.44 120 LYS A CA 1
ATOM 971 C C . LYS A 1 120 ? 1.053 -2.081 19.076 1.00 94.44 120 LYS A C 1
ATOM 973 O O . LYS A 1 120 ? 0.977 -2.901 18.166 1.00 94.44 120 LYS A O 1
ATOM 978 N N . LYS A 1 121 ? 0.108 -1.178 19.326 1.00 94.44 121 LYS A N 1
ATOM 979 C CA . LYS A 1 121 ? -1.064 -0.981 18.467 1.00 94.44 121 LYS A CA 1
ATOM 980 C C . LYS A 1 121 ? -0.749 -0.015 17.332 1.00 94.44 121 LYS A C 1
ATOM 982 O O . LYS A 1 121 ? 0.108 0.852 17.475 1.00 94.44 121 LYS A O 1
ATOM 987 N N . LEU A 1 122 ? -1.460 -0.173 16.220 1.00 96.88 122 LEU A N 1
ATOM 988 C CA . LEU A 1 122 ? -1.470 0.826 15.158 1.00 96.88 122 LEU A CA 1
ATOM 989 C C . LEU A 1 122 ? -2.264 2.056 15.605 1.00 96.88 122 LEU A C 1
ATOM 991 O O . LEU A 1 122 ? -3.330 1.919 16.205 1.00 96.88 122 LEU A O 1
ATOM 995 N N . ASP A 1 123 ? -1.770 3.242 15.251 1.00 97.19 123 ASP A N 1
ATOM 996 C CA . ASP A 1 123 ? -2.526 4.487 15.421 1.00 97.19 123 ASP A CA 1
ATOM 997 C C . ASP A 1 123 ? -3.663 4.605 14.388 1.00 97.19 123 ASP A C 1
ATOM 999 O O . ASP A 1 123 ? -4.700 5.222 14.650 1.00 97.19 123 ASP A O 1
ATOM 1003 N N . ALA A 1 124 ? -3.478 4.013 13.204 1.00 97.31 124 ALA A N 1
ATOM 1004 C CA . ALA A 1 124 ? -4.482 3.926 12.149 1.00 97.31 124 ALA A CA 1
ATOM 1005 C C . ALA A 1 124 ? -5.569 2.880 12.446 1.00 97.31 124 ALA A C 1
ATOM 1007 O O . ALA A 1 124 ? -5.367 1.930 13.203 1.00 97.31 124 ALA A O 1
ATOM 1008 N N . ASN A 1 125 ? -6.723 3.007 11.782 1.00 96.69 125 ASN A N 1
ATOM 1009 C CA . ASN A 1 125 ? -7.717 1.933 11.783 1.00 96.69 125 ASN A CA 1
ATOM 1010 C C . ASN A 1 125 ? -7.129 0.702 11.076 1.00 96.69 125 ASN A C 1
ATOM 1012 O O . ASN A 1 125 ? -6.428 0.843 10.075 1.00 96.69 125 ASN A O 1
ATOM 1016 N N . PHE A 1 126 ? -7.459 -0.496 11.552 1.00 97.25 126 PHE A N 1
ATOM 1017 C CA . PHE A 1 126 ? -6.950 -1.748 11.000 1.00 97.25 126 PHE A CA 1
ATOM 1018 C C . PHE A 1 126 ? -8.093 -2.657 10.549 1.00 97.25 126 PHE A C 1
ATOM 1020 O O . PHE A 1 126 ? -9.048 -2.873 11.292 1.00 97.25 126 PHE A O 1
ATOM 1027 N N . PHE A 1 127 ? -7.982 -3.193 9.336 1.00 97.88 127 PHE A N 1
ATOM 1028 C CA . PHE A 1 127 ? -8.931 -4.137 8.759 1.00 97.88 127 PHE A CA 1
ATOM 1029 C C . PHE A 1 127 ? -8.188 -5.278 8.063 1.00 97.88 127 PHE A C 1
ATOM 1031 O O . PHE A 1 127 ? -7.230 -5.047 7.321 1.00 97.88 127 PHE A O 1
ATOM 1038 N N . GLN A 1 128 ? -8.638 -6.512 8.284 1.00 98.12 128 GLN A N 1
ATOM 1039 C CA . GLN A 1 128 ? -8.116 -7.683 7.585 1.00 98.12 128 GLN A CA 1
ATOM 1040 C C . GLN A 1 128 ? -9.081 -8.121 6.486 1.00 98.12 128 GLN A C 1
ATOM 1042 O O . GLN A 1 128 ? -10.274 -8.256 6.739 1.00 98.12 128 GLN A O 1
ATOM 1047 N N . TRP A 1 129 ? -8.567 -8.361 5.279 1.00 98.19 129 TRP A N 1
ATOM 1048 C CA . TRP A 1 129 ? -9.383 -8.667 4.097 1.00 98.19 129 TRP A CA 1
ATOM 1049 C C . TRP A 1 129 ? -8.954 -9.966 3.411 1.00 98.19 129 TRP A C 1
ATOM 1051 O O . TRP A 1 129 ? -7.785 -10.348 3.453 1.00 98.19 129 TRP A O 1
ATOM 1061 N N . ASN A 1 130 ? -9.896 -10.645 2.755 1.00 98.12 130 ASN A N 1
ATOM 1062 C CA . ASN A 1 130 ? -9.638 -11.846 1.950 1.00 98.12 130 ASN A CA 1
ATOM 1063 C C . ASN A 1 130 ? -9.753 -11.576 0.444 1.00 98.12 130 ASN A C 1
ATOM 1065 O O . ASN A 1 130 ? -9.001 -12.152 -0.342 1.00 98.12 130 ASN A O 1
ATOM 1069 N N . ASP A 1 131 ? -10.641 -10.659 0.05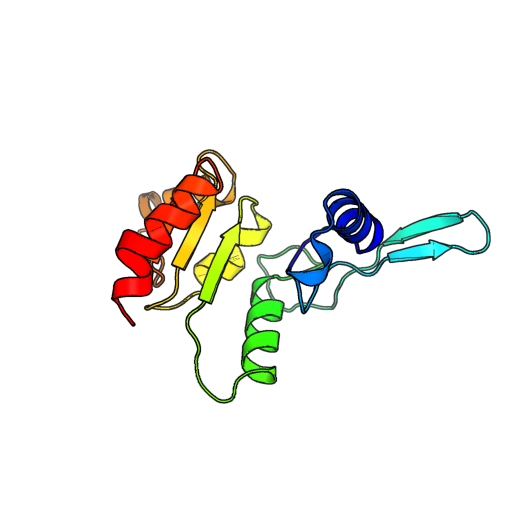8 1.00 97.69 131 ASP A N 1
ATOM 1070 C CA . ASP A 1 131 ? -10.857 -10.219 -1.317 1.00 97.69 131 ASP A CA 1
ATOM 1071 C C . ASP A 1 131 ? -11.120 -8.703 -1.396 1.00 97.69 131 ASP A C 1
ATOM 1073 O O . ASP A 1 131 ? -11.227 -8.008 -0.381 1.00 97.69 131 ASP A O 1
ATOM 1077 N N . GLY A 1 132 ? -11.205 -8.183 -2.625 1.00 95.44 132 GLY A N 1
ATOM 1078 C CA . GLY A 1 132 ? -11.454 -6.762 -2.871 1.00 95.44 132 GLY A CA 1
ATOM 1079 C C . GLY A 1 132 ? -12.862 -6.297 -2.488 1.00 95.44 132 GLY A C 1
ATOM 1080 O O . GLY A 1 132 ? -13.039 -5.117 -2.189 1.00 95.44 132 GLY A O 1
ATOM 1081 N N . LYS A 1 133 ? -13.850 -7.200 -2.445 1.00 98.06 133 LYS A N 1
ATOM 1082 C CA . LYS A 1 133 ? -15.231 -6.856 -2.090 1.00 98.06 133 LYS A CA 1
ATOM 1083 C C . LYS A 1 133 ? -15.337 -6.511 -0.607 1.00 98.06 133 LYS A C 1
ATOM 1085 O O . LYS A 1 133 ? -15.919 -5.492 -0.255 1.00 98.06 133 LYS A O 1
ATOM 1090 N N . GLN A 1 134 ? -14.659 -7.273 0.247 1.00 98.31 134 GLN A N 1
ATOM 1091 C CA . GLN A 1 134 ? -14.570 -6.979 1.679 1.00 98.31 134 GLN A CA 1
ATOM 1092 C C . GLN A 1 134 ? -13.953 -5.603 1.962 1.00 98.31 134 GLN A C 1
ATOM 1094 O O . GLN A 1 134 ? -14.395 -4.909 2.876 1.00 98.31 134 GLN A O 1
ATOM 1099 N N . ILE A 1 135 ? -12.949 -5.190 1.179 1.00 97.94 135 ILE A N 1
ATOM 1100 C CA . ILE A 1 135 ? -12.354 -3.851 1.296 1.00 97.94 135 ILE A CA 1
ATOM 1101 C C . ILE A 1 135 ? -13.392 -2.781 0.936 1.00 97.94 135 ILE A C 1
ATOM 1103 O O . ILE A 1 135 ? -13.573 -1.828 1.693 1.00 97.94 135 ILE A O 1
ATOM 1107 N N . GLU A 1 136 ? -14.075 -2.940 -0.201 1.00 97.50 136 GLU A N 1
ATOM 1108 C CA . GLU A 1 136 ? -15.106 -2.005 -0.664 1.00 97.50 136 GLU A CA 1
ATOM 1109 C C . GLU A 1 136 ? -16.217 -1.822 0.380 1.00 97.50 136 GLU A C 1
ATOM 1111 O O . GLU A 1 136 ? -16.542 -0.688 0.742 1.00 97.50 136 GLU A O 1
ATOM 1116 N N . ASP A 1 137 ? -16.767 -2.929 0.881 1.00 97.69 137 ASP A N 1
ATOM 1117 C CA . ASP A 1 137 ? -17.872 -2.919 1.839 1.00 97.69 137 ASP A CA 1
ATOM 1118 C C . ASP A 1 137 ? -17.440 -2.268 3.158 1.00 97.69 137 ASP A C 1
ATOM 1120 O O . ASP A 1 137 ? -18.098 -1.350 3.650 1.00 97.69 137 ASP A O 1
ATOM 1124 N N . TYR A 1 138 ? -16.264 -2.632 3.684 1.00 97.25 138 TYR A N 1
ATOM 1125 C CA . TYR A 1 138 ? -15.749 -2.034 4.915 1.00 97.25 138 TYR A CA 1
ATOM 1126 C C . TYR A 1 138 ? -15.558 -0.517 4.793 1.00 97.25 138 TYR A C 1
ATOM 1128 O O . TYR A 1 138 ? -15.921 0.233 5.706 1.00 97.25 138 TYR A O 1
ATOM 1136 N N . ILE A 1 139 ? -15.009 -0.050 3.668 1.00 96.12 139 ILE A N 1
ATOM 1137 C CA . ILE A 1 139 ? -14.792 1.377 3.411 1.00 96.12 139 ILE A CA 1
ATOM 1138 C C . ILE A 1 139 ? -16.123 2.133 3.408 1.00 96.12 139 ILE A C 1
ATOM 1140 O O . ILE A 1 139 ? -16.233 3.150 4.099 1.00 96.12 139 ILE A O 1
ATOM 1144 N N . LYS A 1 140 ? -17.127 1.638 2.673 1.00 95.81 140 LYS A N 1
ATOM 1145 C CA . LYS A 1 140 ? -18.452 2.273 2.574 1.00 95.81 140 LYS A CA 1
ATOM 1146 C C . LYS A 1 140 ? -19.182 2.287 3.913 1.00 95.81 140 LYS A C 1
ATOM 1148 O O . LYS A 1 140 ? -19.755 3.306 4.297 1.00 95.81 140 LYS A O 1
ATOM 1153 N N . ASP A 1 141 ? -19.123 1.181 4.645 1.00 95.75 141 ASP A N 1
ATOM 1154 C CA . ASP A 1 141 ? -19.934 1.014 5.845 1.00 95.75 141 ASP A CA 1
ATOM 1155 C C . ASP A 1 141 ? -19.318 1.623 7.100 1.00 95.75 141 ASP A C 1
ATOM 1157 O O . ASP A 1 141 ? -20.061 1.909 8.043 1.00 95.75 141 ASP A O 1
ATOM 1161 N N . ASN A 1 142 ? -18.000 1.857 7.117 1.00 93.75 142 ASN A N 1
ATOM 1162 C CA . ASN A 1 142 ? -17.283 2.237 8.336 1.00 93.75 142 ASN A CA 1
ATOM 1163 C C . ASN A 1 142 ? -16.367 3.450 8.165 1.00 93.75 142 ASN A C 1
ATOM 1165 O O . ASN A 1 142 ? -16.383 4.350 9.005 1.00 93.75 142 ASN A O 1
ATOM 1169 N N . TRP A 1 143 ? -15.517 3.470 7.134 1.00 93.88 143 TRP A N 1
ATOM 1170 C CA . TRP A 1 143 ? -14.448 4.470 7.057 1.00 93.88 143 TRP A CA 1
ATOM 1171 C C . TRP A 1 143 ? -14.923 5.791 6.454 1.00 93.88 143 TRP A C 1
ATOM 1173 O O . TRP A 1 143 ? -14.661 6.842 7.034 1.00 93.88 143 TRP A O 1
ATOM 1183 N N . LEU A 1 144 ? -15.684 5.744 5.356 1.00 91.00 144 LEU A N 1
ATOM 1184 C CA . LEU A 1 144 ? -16.181 6.952 4.690 1.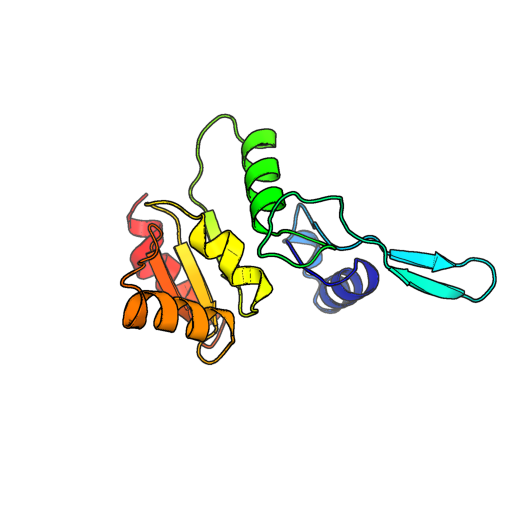00 91.00 144 LEU A CA 1
ATOM 1185 C C . LEU A 1 144 ? -17.236 7.703 5.502 1.00 91.00 144 LEU A C 1
ATOM 1187 O O . LEU A 1 144 ? -17.303 8.915 5.390 1.00 91.00 144 LEU A O 1
ATOM 1191 N N . LYS A 1 145 ? -17.994 7.031 6.378 1.00 87.88 145 LYS A N 1
ATOM 1192 C CA . LYS A 1 145 ? -18.996 7.681 7.252 1.00 87.88 145 LYS A CA 1
ATOM 1193 C C . LYS A 1 145 ? -18.396 8.642 8.290 1.00 87.88 145 LYS A C 1
ATOM 1195 O O . LYS A 1 145 ? -19.137 9.272 9.038 1.00 87.88 145 LYS A O 1
ATOM 1200 N N . LYS A 1 146 ? -17.065 8.694 8.400 1.00 76.75 146 LYS A N 1
ATOM 1201 C CA . LYS A 1 146 ? -16.331 9.585 9.310 1.00 76.75 146 LYS A CA 1
ATOM 1202 C C . LYS A 1 146 ? -16.002 10.944 8.673 1.00 76.75 146 LYS A C 1
ATOM 1204 O O . LYS A 1 146 ? -15.466 11.798 9.379 1.00 76.75 146 LYS A O 1
ATOM 1209 N N . PHE A 1 147 ? -16.283 11.110 7.379 1.00 73.69 147 PHE A N 1
ATOM 1210 C CA . PHE A 1 147 ? -16.101 12.331 6.591 1.00 73.69 147 PHE A CA 1
ATOM 1211 C C . PHE A 1 147 ? -17.457 12.827 6.089 1.00 73.69 147 PHE A C 1
ATOM 1213 O O . PHE A 1 147 ? -17.586 14.061 5.944 1.00 73.69 147 PHE A O 1
#